Protein AF-A0A966KSY6-F1 (afdb_monomer_lite)

Foldseek 3Di:
DVVVVVVVVVVVVLVVQLVCLPPCVQVDDDPVSSVVSNLQVVLVVVQCCVAPVPADQVDWDKDWNDDPSHDYDPDDPVDTDIDTHHDPVDDDDDDDDPDPPPDDDDD

pLDDT: mean 94.18, std 3.29, range [80.81, 98.5]

Radius of gyration: 17.68 Å; chains: 1; bounding box: 46×36×47 Å

Structure (mmCIF, N/CA/C/O backbone):
data_AF-A0A966KSY6-F1
#
_entry.id   AF-A0A966KSY6-F1
#
loop_
_atom_site.group_PDB
_atom_site.id
_atom_site.type_symbol
_atom_site.label_atom_id
_atom_site.label_alt_id
_atom_site.label_comp_id
_atom_site.label_asym_id
_atom_site.label_entity_id
_atom_site.label_seq_id
_atom_site.pdbx_PDB_ins_code
_atom_site.Cartn_x
_atom_site.Cartn_y
_atom_site.Cartn_z
_atom_site.occupancy
_atom_site.B_iso_or_equiv
_atom_site.auth_seq_id
_atom_site.auth_comp_id
_atom_site.auth_asym_id
_atom_site.auth_atom_id
_atom_site.pdbx_PDB_model_num
ATOM 1 N N . MET A 1 1 ? -26.088 -2.435 5.122 1.00 80.81 1 MET A N 1
ATOM 2 C CA . MET A 1 1 ? -25.633 -2.746 6.493 1.00 80.81 1 MET A CA 1
ATOM 3 C C . MET A 1 1 ? -24.149 -3.070 6.504 1.00 80.81 1 MET A C 1
ATOM 5 O O . MET A 1 1 ? -23.426 -2.306 7.113 1.00 80.81 1 MET A O 1
ATOM 9 N N . GLU A 1 2 ? -23.683 -4.074 5.755 1.00 94.31 2 GLU A N 1
ATOM 10 C CA . GLU A 1 2 ? -22.263 -4.483 5.722 1.00 94.31 2 GLU A CA 1
ATOM 11 C C . GLU A 1 2 ? -21.274 -3.353 5.384 1.00 94.31 2 GLU A C 1
ATOM 13 O O . GLU A 1 2 ? -20.351 -3.107 6.148 1.00 94.31 2 GLU A O 1
ATOM 18 N N . SER A 1 3 ? -21.506 -2.585 4.312 1.00 95.75 3 SER A N 1
ATOM 19 C CA . SER A 1 3 ? -20.625 -1.455 3.957 1.00 95.75 3 SER A CA 1
ATOM 20 C C . SER A 1 3 ? -20.540 -0.378 5.052 1.00 95.75 3 SER A C 1
ATOM 22 O O . SER A 1 3 ? -19.472 0.189 5.268 1.00 95.75 3 SER A O 1
ATOM 24 N N . ALA A 1 4 ? -21.638 -0.115 5.767 1.00 97.12 4 ALA A N 1
ATOM 25 C CA . ALA A 1 4 ? -21.636 0.840 6.875 1.00 97.12 4 ALA A CA 1
ATOM 26 C C . ALA A 1 4 ? -20.873 0.285 8.087 1.00 97.12 4 ALA A C 1
ATOM 28 O O . ALA A 1 4 ? -20.118 1.016 8.719 1.00 97.12 4 ALA A O 1
ATOM 29 N N . THR A 1 5 ? -21.023 -1.011 8.377 1.00 98.19 5 THR A N 1
ATOM 30 C CA . THR A 1 5 ? -20.235 -1.702 9.405 1.00 98.19 5 THR A CA 1
ATOM 31 C C . THR A 1 5 ? -18.740 -1.630 9.093 1.00 98.19 5 THR A C 1
ATOM 33 O O . THR A 1 5 ? -17.984 -1.162 9.935 1.00 98.19 5 THR A O 1
ATOM 36 N N . ALA A 1 6 ? -18.327 -1.968 7.869 1.00 96.38 6 ALA A N 1
ATOM 37 C CA . ALA A 1 6 ? -16.925 -1.907 7.452 1.00 96.38 6 ALA A CA 1
ATOM 38 C C . ALA A 1 6 ? -16.338 -0.486 7.549 1.00 96.38 6 ALA A C 1
ATOM 40 O O . ALA A 1 6 ? -15.187 -0.303 7.938 1.00 96.38 6 ALA A O 1
ATOM 41 N N . MET A 1 7 ? -17.132 0.545 7.237 1.00 97.19 7 MET A N 1
ATOM 42 C CA . MET A 1 7 ? -16.701 1.939 7.396 1.00 97.19 7 MET A CA 1
ATOM 43 C C . MET A 1 7 ? -16.494 2.321 8.869 1.00 97.19 7 MET A C 1
ATOM 45 O O . MET A 1 7 ? -15.545 3.034 9.202 1.00 97.19 7 MET A O 1
ATOM 49 N N . ASN A 1 8 ? -17.358 1.832 9.761 1.00 98.31 8 ASN A N 1
ATOM 50 C CA . ASN A 1 8 ? -17.204 2.045 11.199 1.00 98.31 8 ASN A CA 1
ATOM 51 C C . ASN A 1 8 ? -15.972 1.309 11.743 1.00 98.31 8 ASN A C 1
ATOM 53 O O . ASN A 1 8 ? -15.235 1.880 12.540 1.00 98.31 8 ASN A O 1
ATOM 57 N N . GLU A 1 9 ? -15.717 0.083 11.285 1.00 97.81 9 GLU A N 1
ATOM 58 C CA . GLU A 1 9 ? -14.525 -0.695 11.646 1.00 97.81 9 GLU A CA 1
ATOM 59 C C . GLU A 1 9 ? -13.235 -0.010 11.181 1.00 97.81 9 GLU A C 1
ATOM 61 O O . GLU A 1 9 ? -12.300 0.127 11.966 1.00 97.81 9 GLU A O 1
ATOM 66 N N . LEU A 1 10 ? -13.195 0.503 9.945 1.00 97.06 10 LEU A N 1
ATOM 67 C CA . LEU A 1 10 ? -12.056 1.287 9.459 1.00 97.06 10 LEU A CA 1
ATOM 68 C C . LEU A 1 10 ? -11.834 2.542 10.316 1.00 97.06 10 LEU A C 1
ATOM 70 O O . LEU A 1 10 ? -10.700 2.871 10.655 1.00 97.06 10 LEU A O 1
ATOM 74 N N . SER A 1 11 ? -12.914 3.234 10.683 1.00 98.00 11 SER A N 1
ATOM 75 C CA . SER A 1 11 ? -12.836 4.425 11.536 1.00 98.00 11 SER A CA 1
ATOM 76 C C . SER A 1 11 ? -12.309 4.091 12.937 1.00 98.00 11 SER A C 1
ATOM 78 O O . SER A 1 11 ? -11.490 4.835 13.473 1.00 98.00 11 SER A O 1
ATOM 80 N N . ALA A 1 12 ? -12.735 2.960 13.511 1.00 98.50 12 ALA A N 1
ATOM 81 C CA . ALA A 1 12 ? -12.233 2.463 14.791 1.00 98.50 12 ALA A CA 1
ATOM 82 C C . ALA A 1 12 ? -10.740 2.111 14.715 1.00 98.50 12 ALA A C 1
ATOM 84 O O . ALA A 1 12 ? -9.974 2.553 15.565 1.00 98.50 12 ALA A O 1
ATOM 85 N N . LEU A 1 13 ? -10.306 1.421 13.655 1.00 97.69 13 LEU A N 1
ATOM 86 C CA . LEU A 1 13 ? -8.896 1.092 13.431 1.00 97.69 13 LEU A CA 1
ATOM 87 C C . LEU A 1 13 ? -8.011 2.346 13.349 1.00 97.69 13 LEU A C 1
ATOM 89 O O . LEU A 1 13 ? -6.922 2.377 13.913 1.00 97.69 13 LEU A O 1
ATOM 93 N N . LEU A 1 14 ? -8.467 3.399 12.666 1.00 97.19 14 LEU A N 1
ATOM 94 C CA . LEU A 1 14 ? -7.721 4.659 12.597 1.00 97.19 14 LEU A CA 1
ATOM 95 C C . LEU A 1 14 ? -7.585 5.330 13.972 1.00 97.19 14 LEU A C 1
ATOM 97 O O . LEU A 1 14 ? -6.535 5.897 14.271 1.00 97.19 14 LEU A O 1
ATOM 101 N N . ALA A 1 15 ? -8.614 5.238 14.817 1.00 97.56 15 ALA A N 1
ATOM 102 C CA . ALA A 1 15 ? -8.543 5.718 16.194 1.00 97.56 15 ALA A CA 1
ATOM 103 C C . ALA A 1 15 ? -7.592 4.865 17.054 1.00 97.56 15 ALA A C 1
ATOM 105 O O . ALA A 1 15 ? -6.848 5.412 17.863 1.00 97.56 15 ALA A O 1
ATOM 106 N N . GLU A 1 16 ? -7.575 3.543 16.861 1.00 97.69 16 GLU A N 1
ATOM 107 C CA . GLU A 1 16 ? -6.632 2.641 17.534 1.00 97.69 16 GLU A CA 1
ATOM 108 C C . GLU A 1 16 ? -5.179 2.957 17.166 1.00 97.69 16 GLU A C 1
ATOM 110 O O . GLU A 1 16 ? -4.338 3.024 18.056 1.00 97.69 16 GLU A O 1
ATOM 115 N N . ILE A 1 17 ? -4.890 3.226 15.888 1.00 96.56 17 ILE A N 1
ATOM 116 C CA . ILE A 1 17 ? -3.555 3.642 15.425 1.00 96.56 17 ILE A CA 1
ATOM 117 C C . ILE A 1 17 ? -3.110 4.938 16.120 1.00 96.56 17 ILE A C 1
ATOM 119 O O . ILE A 1 17 ? -1.966 5.046 16.554 1.00 96.56 17 ILE A O 1
ATOM 123 N N . GLU A 1 18 ? -4.002 5.919 16.273 1.00 95.62 18 GLU A N 1
ATOM 124 C CA . GLU A 1 18 ? -3.680 7.167 16.979 1.00 95.62 18 GLU A CA 1
ATOM 125 C C . GLU A 1 18 ? -3.357 6.935 18.465 1.00 95.62 18 GLU A C 1
ATOM 127 O O . GLU A 1 18 ? -2.430 7.539 19.012 1.00 95.62 18 GLU A O 1
ATOM 132 N N . LEU A 1 19 ? -4.091 6.039 19.128 1.00 96.44 19 LEU A N 1
ATOM 133 C CA . LEU A 1 19 ? -3.793 5.655 20.509 1.00 96.44 19 LEU A CA 1
ATOM 134 C C . LEU A 1 19 ? -2.455 4.907 20.601 1.00 96.44 19 LEU A C 1
ATOM 136 O O . LEU A 1 19 ? -1.650 5.196 21.486 1.00 96.44 19 LEU A O 1
ATOM 140 N N . ASP A 1 20 ? -2.200 3.995 19.663 1.00 95.12 20 ASP A N 1
ATOM 141 C CA . ASP A 1 20 ? -0.983 3.185 19.588 1.00 95.12 20 ASP A CA 1
ATOM 142 C C . ASP A 1 20 ? 0.284 4.023 19.394 1.00 95.12 20 ASP A C 1
ATOM 144 O O . ASP A 1 20 ? 1.340 3.657 19.906 1.00 95.12 20 ASP A O 1
ATOM 148 N N . ALA A 1 21 ? 0.183 5.178 18.727 1.00 95.06 21 ALA A N 1
ATOM 149 C CA . ALA A 1 21 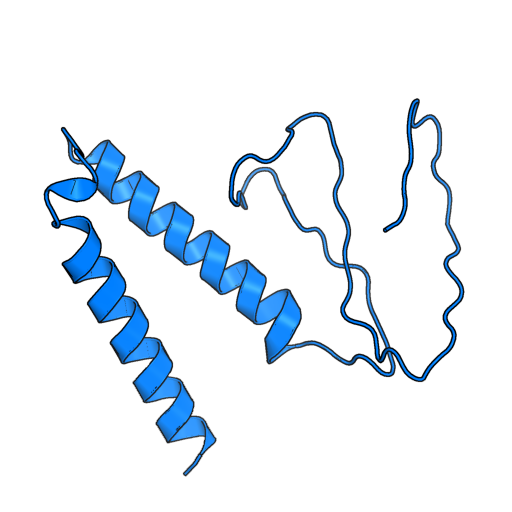? 1.294 6.114 18.540 1.00 95.06 21 ALA A CA 1
ATOM 150 C C . ALA A 1 21 ? 1.920 6.593 19.865 1.00 95.06 21 ALA A C 1
ATOM 152 O O . ALA A 1 21 ? 3.054 7.060 19.876 1.00 95.06 21 ALA A O 1
ATOM 153 N N . HIS A 1 22 ? 1.197 6.473 20.982 1.00 94.56 22 HIS A N 1
ATOM 154 C CA . HIS A 1 22 ? 1.656 6.876 22.311 1.00 94.56 22 HIS A CA 1
ATOM 155 C C . HIS A 1 22 ? 2.195 5.703 23.149 1.00 94.56 22 HIS A C 1
ATOM 157 O O . HIS A 1 22 ? 2.576 5.901 24.305 1.00 94.56 22 HIS A O 1
ATOM 163 N N . ASP A 1 23 ? 2.233 4.484 22.599 1.00 96.56 23 ASP A N 1
ATOM 164 C CA . ASP A 1 23 ? 2.817 3.332 23.282 1.00 96.56 23 ASP A CA 1
ATOM 165 C C . ASP A 1 23 ? 4.348 3.509 23.417 1.00 96.56 23 ASP A C 1
ATOM 167 O O . ASP A 1 23 ? 5.038 3.723 22.411 1.00 96.56 23 ASP A O 1
ATOM 171 N N . PRO A 1 24 ? 4.918 3.377 24.634 1.00 95.94 24 PRO A N 1
ATOM 172 C CA . PRO A 1 24 ? 6.355 3.522 24.870 1.00 95.94 24 PRO A CA 1
ATOM 173 C C . PRO A 1 24 ? 7.249 2.621 24.007 1.00 95.94 24 PRO A C 1
ATOM 175 O O . PRO A 1 24 ? 8.424 2.936 23.819 1.00 95.94 24 PRO A O 1
ATOM 178 N N . ARG A 1 25 ? 6.725 1.510 23.469 1.00 96.50 25 ARG A N 1
ATOM 179 C CA . ARG A 1 25 ? 7.469 0.584 22.599 1.00 96.50 25 ARG A CA 1
ATOM 180 C C . ARG A 1 25 ? 8.037 1.247 21.346 1.00 96.50 25 ARG A C 1
ATOM 182 O O . ARG A 1 25 ? 9.033 0.764 20.812 1.00 96.50 25 ARG A O 1
ATOM 189 N N . TRP A 1 26 ? 7.396 2.311 20.864 1.00 95.00 26 TRP A N 1
ATOM 190 C CA . TRP A 1 26 ? 7.809 3.004 19.648 1.00 95.00 26 TRP A CA 1
ATOM 191 C C . TRP A 1 26 ? 8.988 3.944 19.870 1.00 95.00 26 TRP A C 1
ATOM 193 O O . TRP A 1 26 ? 9.682 4.271 18.911 1.00 95.00 26 TRP A O 1
ATOM 203 N N . ASN A 1 27 ? 9.247 4.332 21.124 1.00 96.06 27 ASN A N 1
ATOM 204 C CA . ASN A 1 27 ? 10.350 5.214 21.496 1.00 96.06 27 ASN A CA 1
ATOM 205 C C . ASN A 1 27 ? 10.386 6.513 20.661 1.00 96.06 27 ASN A C 1
ATOM 207 O O . ASN A 1 27 ? 11.454 6.959 20.247 1.00 96.06 27 ASN A O 1
ATOM 211 N N . PHE A 1 28 ? 9.216 7.100 20.396 1.00 97.19 28 PHE A N 1
ATOM 212 C CA . PHE A 1 28 ? 9.108 8.427 19.792 1.00 97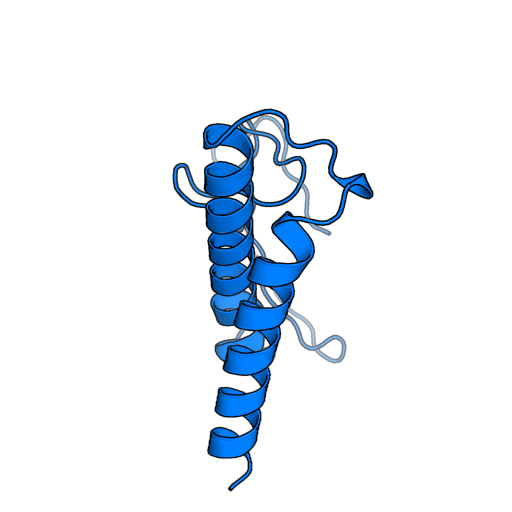.19 28 PHE A CA 1
ATOM 213 C C . PHE A 1 28 ? 9.553 9.493 20.792 1.00 97.19 28 PHE A C 1
ATOM 215 O O . PHE A 1 28 ? 9.182 9.450 21.968 1.00 97.19 28 PHE A O 1
ATOM 222 N N . ILE A 1 29 ? 10.384 10.422 20.332 1.00 95.75 29 ILE A N 1
ATOM 223 C CA . ILE A 1 29 ? 11.085 11.395 21.176 1.00 95.75 29 ILE A CA 1
ATOM 224 C C . ILE A 1 29 ? 10.475 12.790 21.014 1.00 95.75 29 ILE A C 1
ATOM 226 O O . ILE A 1 29 ? 10.504 13.579 21.961 1.00 95.75 29 ILE A O 1
ATOM 230 N N . ASP A 1 30 ? 9.907 13.097 19.847 1.00 96.25 30 ASP A N 1
ATOM 231 C CA . ASP A 1 30 ? 9.359 14.415 19.543 1.00 96.25 30 ASP A CA 1
ATOM 232 C C . ASP A 1 30 ? 8.040 14.376 18.742 1.00 96.25 30 ASP A C 1
ATOM 234 O O . ASP A 1 30 ? 7.486 13.327 18.407 1.00 96.25 30 ASP A O 1
ATOM 238 N N . GLU A 1 31 ? 7.493 15.562 18.462 1.00 96.44 31 GLU A N 1
ATOM 239 C CA . GLU A 1 31 ? 6.270 15.709 17.665 1.00 96.44 31 GLU A CA 1
ATOM 240 C C . GLU A 1 31 ? 6.463 15.295 16.198 1.00 96.44 31 GLU A C 1
ATOM 242 O O . GLU A 1 31 ? 5.495 14.909 15.535 1.00 96.44 31 GLU A O 1
ATOM 247 N N . GLN A 1 32 ? 7.695 15.359 15.685 1.00 97.50 32 GLN A N 1
ATOM 248 C CA . GLN A 1 32 ? 8.012 14.989 14.311 1.00 97.50 32 GLN A CA 1
ATOM 249 C C . GLN A 1 32 ? 7.910 13.472 14.120 1.00 97.50 32 GLN A C 1
ATOM 251 O O . GLN A 1 32 ? 7.408 13.026 13.083 1.00 97.50 32 GLN A O 1
ATOM 256 N N . ASP A 1 33 ? 8.301 12.679 15.115 1.00 96.81 33 ASP A N 1
ATOM 257 C CA . ASP A 1 33 ? 8.107 11.227 15.115 1.00 96.81 33 ASP A CA 1
ATOM 258 C C . ASP A 1 33 ? 6.617 10.863 15.028 1.00 96.81 33 ASP A C 1
ATOM 260 O O . ASP A 1 33 ? 6.204 10.088 14.160 1.00 96.81 33 ASP A O 1
ATOM 264 N N . LEU A 1 34 ? 5.781 11.494 15.861 1.00 96.25 34 LEU A N 1
ATOM 265 C CA . LEU A 1 34 ? 4.330 11.278 15.854 1.00 96.25 34 LEU A CA 1
ATOM 266 C C . LEU A 1 34 ? 3.693 11.696 14.521 1.00 96.25 34 LEU A C 1
ATOM 268 O O . LEU A 1 34 ? 2.810 11.010 14.003 1.00 96.25 34 LEU A O 1
ATOM 272 N N . ALA A 1 35 ? 4.125 12.821 13.945 1.00 95.44 35 ALA A N 1
ATOM 273 C CA . ALA A 1 35 ? 3.667 13.253 12.626 1.00 95.44 35 ALA A CA 1
ATOM 274 C C . ALA A 1 35 ? 4.047 12.237 11.536 1.00 95.44 35 ALA A C 1
ATOM 276 O O . ALA A 1 35 ? 3.199 11.854 10.727 1.00 95.44 35 ALA A O 1
ATOM 277 N N . SER A 1 36 ? 5.287 11.744 11.564 1.00 93.94 36 SER A N 1
ATOM 278 C CA . SER A 1 36 ? 5.801 10.761 10.602 1.00 93.94 36 SER A CA 1
ATOM 279 C C . SER A 1 36 ? 5.071 9.417 10.715 1.00 93.94 36 SER A C 1
ATOM 281 O O . SER A 1 36 ? 4.759 8.794 9.700 1.00 93.94 36 SER A O 1
ATOM 283 N N . TYR A 1 37 ? 4.722 8.990 11.932 1.00 94.81 37 TYR A N 1
ATOM 284 C CA . TYR A 1 37 ? 3.909 7.795 12.165 1.00 94.81 37 TYR A CA 1
ATOM 285 C C . TYR A 1 37 ? 2.503 7.922 11.556 1.00 94.81 37 TYR A C 1
ATOM 287 O O . TYR A 1 37 ? 2.040 7.016 10.856 1.00 94.81 37 TYR A O 1
ATOM 295 N N . ARG A 1 38 ? 1.835 9.068 11.746 1.00 93.94 38 ARG A N 1
ATOM 296 C CA . ARG A 1 38 ? 0.511 9.332 11.151 1.00 93.94 38 ARG A CA 1
ATOM 297 C C . ARG A 1 38 ? 0.571 9.376 9.626 1.00 93.94 38 ARG A C 1
ATOM 299 O O . ARG A 1 38 ? -0.282 8.791 8.960 1.00 93.94 38 ARG A O 1
ATOM 306 N N . GLU A 1 39 ? 1.589 10.023 9.064 1.00 93.88 39 GLU A N 1
ATOM 307 C CA . GLU A 1 39 ? 1.819 10.042 7.616 1.00 93.88 39 GLU A CA 1
ATOM 308 C C . GLU A 1 39 ? 2.011 8.619 7.070 1.00 93.88 39 GLU A C 1
ATOM 310 O O . GLU A 1 39 ? 1.368 8.222 6.093 1.00 93.88 39 GLU A O 1
ATOM 315 N N . PHE A 1 40 ? 2.824 7.808 7.748 1.00 94.00 40 PHE A N 1
ATOM 316 C CA . PHE A 1 40 ? 3.034 6.408 7.396 1.00 94.00 40 PHE A CA 1
ATOM 317 C C . PHE A 1 40 ? 1.738 5.580 7.438 1.00 94.00 40 PHE A C 1
ATOM 319 O O . PHE A 1 40 ? 1.477 4.777 6.532 1.00 94.00 40 PHE A O 1
ATOM 326 N N . ALA A 1 41 ? 0.886 5.800 8.444 1.00 95.00 41 ALA A N 1
ATOM 327 C CA . ALA A 1 41 ? -0.425 5.162 8.525 1.00 95.00 41 ALA A CA 1
ATOM 328 C C . ALA A 1 41 ? -1.314 5.536 7.325 1.00 95.00 41 ALA A C 1
ATOM 330 O O . ALA A 1 41 ? -1.949 4.664 6.726 1.00 95.00 41 ALA A O 1
ATOM 331 N N . MET A 1 42 ? -1.309 6.805 6.901 1.00 95.12 42 MET A N 1
ATOM 332 C CA . MET A 1 42 ? -2.063 7.250 5.721 1.00 95.12 42 MET A CA 1
ATOM 333 C C . MET A 1 42 ? -1.517 6.664 4.418 1.00 95.12 42 MET A C 1
ATOM 335 O O . MET A 1 42 ? -2.296 6.275 3.544 1.00 95.12 42 MET A O 1
ATOM 339 N N . HIS A 1 43 ? -0.197 6.526 4.280 1.00 95.56 43 HIS A N 1
ATOM 340 C CA . HIS A 1 43 ? 0.391 5.822 3.138 1.00 95.56 43 HIS A CA 1
ATOM 341 C C . HIS A 1 43 ? -0.028 4.349 3.094 1.00 95.56 43 HIS A C 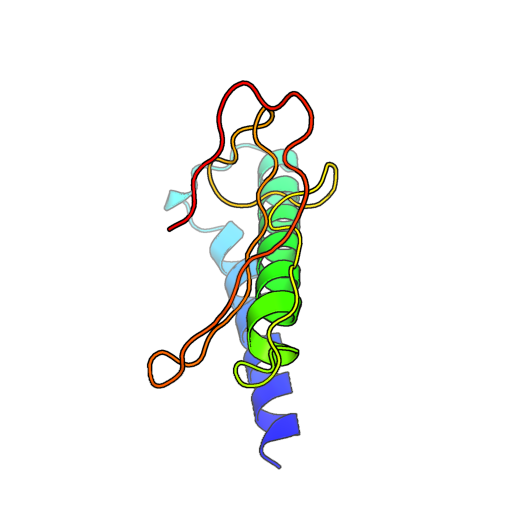1
ATOM 343 O O . HIS A 1 43 ? -0.350 3.837 2.016 1.00 95.56 43 HIS A O 1
ATOM 349 N N . SER A 1 44 ? -0.078 3.690 4.254 1.00 94.75 44 SER A N 1
ATOM 350 C CA . SER A 1 44 ? -0.537 2.303 4.396 1.00 94.75 44 SER A CA 1
ATOM 351 C C . SER A 1 44 ? -2.007 2.151 4.013 1.00 94.75 44 SER A C 1
ATOM 353 O O . SER A 1 44 ? -2.345 1.269 3.220 1.00 94.75 44 SER A O 1
ATOM 355 N N . LEU A 1 45 ? -2.870 3.061 4.474 1.00 95.31 45 LEU A N 1
ATOM 356 C CA . LEU A 1 45 ? -4.276 3.097 4.074 1.00 95.31 45 LEU A CA 1
ATOM 357 C C . LEU A 1 45 ? -4.426 3.313 2.563 1.00 95.31 45 LEU A C 1
ATOM 359 O O . LEU A 1 45 ? -5.149 2.569 1.905 1.00 95.31 45 LEU A O 1
ATOM 363 N N . HIS A 1 46 ? -3.707 4.279 1.987 1.00 95.06 46 HIS A N 1
ATOM 364 C CA . HIS A 1 46 ? -3.721 4.519 0.543 1.00 95.06 46 HIS A CA 1
ATOM 365 C C . HIS A 1 46 ? -3.313 3.255 -0.234 1.00 95.06 46 HIS A C 1
ATOM 367 O O . HIS A 1 46 ? -3.966 2.888 -1.212 1.00 95.06 46 HIS A O 1
ATOM 373 N N . HIS A 1 47 ? -2.280 2.537 0.215 1.00 94.88 47 HIS A N 1
ATOM 374 C CA . HIS A 1 47 ? -1.909 1.260 -0.390 1.00 94.88 47 HIS A CA 1
ATOM 375 C C . HIS A 1 47 ? -3.036 0.220 -0.296 1.00 94.88 47 HIS A C 1
ATOM 377 O O . HIS A 1 47 ? -3.364 -0.400 -1.306 1.00 94.88 47 HIS A O 1
ATOM 383 N N . ALA A 1 48 ? -3.663 0.060 0.872 1.00 94.88 48 ALA A N 1
ATOM 384 C CA . ALA A 1 48 ? -4.753 -0.894 1.072 1.00 94.88 48 ALA A CA 1
ATOM 385 C C . ALA A 1 48 ? -5.982 -0.586 0.201 1.00 94.88 48 ALA A C 1
ATOM 387 O O . ALA A 1 48 ? -6.569 -1.498 -0.377 1.00 94.88 48 ALA A O 1
ATOM 388 N N . LEU A 1 49 ? -6.349 0.688 0.042 1.00 94.88 49 LEU A N 1
ATOM 389 C CA . LEU A 1 49 ? -7.443 1.083 -0.851 1.00 94.88 49 LEU A CA 1
ATOM 390 C C . LEU A 1 49 ? -7.122 0.705 -2.304 1.00 94.88 49 LEU A C 1
ATOM 392 O O . LEU A 1 49 ? -7.930 0.074 -2.983 1.00 94.88 49 LEU A O 1
ATOM 396 N N . GLN A 1 50 ? -5.904 1.005 -2.754 1.00 93.31 50 GLN A N 1
ATOM 397 C CA . GLN A 1 50 ? -5.469 0.734 -4.122 1.00 93.31 50 GLN A CA 1
ATOM 398 C C . GLN A 1 50 ? -5.357 -0.767 -4.437 1.00 93.31 50 GLN A C 1
ATOM 400 O O . GLN A 1 50 ? -5.658 -1.186 -5.558 1.00 93.31 50 GLN A O 1
ATOM 405 N N . PHE A 1 51 ? -4.884 -1.569 -3.479 1.00 94.25 51 PHE A N 1
ATOM 406 C CA . PHE A 1 51 ? -4.622 -2.989 -3.693 1.00 94.25 51 PHE A CA 1
ATOM 407 C C . PHE A 1 51 ? -5.768 -3.897 -3.266 1.00 94.25 51 PHE A C 1
ATOM 409 O O . PHE A 1 51 ? -5.944 -4.907 -3.920 1.00 94.25 51 PHE A O 1
ATOM 416 N N . TRP A 1 52 ? -6.587 -3.563 -2.269 1.00 94.12 52 TRP A N 1
ATOM 417 C CA . TRP A 1 52 ? -7.673 -4.443 -1.814 1.00 94.12 52 TRP A CA 1
ATOM 418 C C . TRP A 1 52 ? -9.057 -3.923 -2.169 1.00 94.12 52 TRP A C 1
ATOM 420 O O . TRP A 1 52 ? -9.836 -4.672 -2.753 1.00 94.12 52 TRP A O 1
ATOM 430 N N . LEU A 1 53 ? -9.365 -2.657 -1.869 1.00 95.25 53 LEU A N 1
ATOM 431 C CA . LEU A 1 53 ? -10.713 -2.132 -2.115 1.00 95.25 53 LEU A CA 1
ATOM 432 C C . LEU A 1 53 ? -11.023 -2.064 -3.612 1.00 95.25 53 LEU A C 1
ATOM 434 O O . LEU A 1 53 ? -12.105 -2.448 -4.048 1.00 95.25 53 LEU A O 1
ATOM 438 N N . GLU A 1 54 ? -10.077 -1.567 -4.404 1.00 94.88 54 GLU A N 1
ATOM 439 C CA . GLU A 1 54 ? -10.309 -1.342 -5.826 1.00 94.88 54 GLU A CA 1
ATOM 440 C C . GLU A 1 54 ? -9.822 -2.489 -6.733 1.00 94.88 54 GLU A C 1
ATOM 442 O O . GLU A 1 54 ? -9.859 -2.353 -7.964 1.00 94.88 54 GLU A O 1
ATOM 447 N N . ALA A 1 55 ? -9.288 -3.580 -6.182 1.00 95.75 55 ALA A N 1
ATOM 448 C CA . ALA A 1 55 ? -8.735 -4.656 -6.997 1.00 95.75 55 ALA A CA 1
ATOM 449 C C . ALA A 1 55 ? -9.808 -5.409 -7.794 1.00 95.75 55 ALA A C 1
ATOM 451 O O . ALA A 1 55 ? -10.878 -5.736 -7.296 1.00 95.75 55 ALA A O 1
ATOM 452 N N . ASP A 1 56 ? -9.459 -5.759 -9.033 1.00 95.81 56 ASP A N 1
ATOM 453 C CA . ASP A 1 56 ? -10.161 -6.766 -9.831 1.00 95.81 56 ASP A CA 1
ATOM 454 C C . ASP A 1 56 ? -9.124 -7.823 -10.245 1.00 95.81 56 ASP A C 1
ATOM 456 O O . ASP A 1 56 ? -8.428 -7.636 -11.246 1.00 95.81 56 ASP A O 1
ATOM 460 N N . PRO A 1 57 ? -8.977 -8.929 -9.491 1.00 94.81 57 PRO A N 1
ATOM 461 C CA . PRO A 1 57 ? -8.016 -9.981 -9.821 1.00 94.81 57 PRO A CA 1
ATOM 462 C C . PRO A 1 57 ? -8.279 -10.645 -11.181 1.00 94.81 57 PRO A C 1
ATOM 464 O O . PRO A 1 57 ? -7.359 -11.183 -11.799 1.00 94.81 57 PRO A O 1
ATOM 467 N N . ALA A 1 58 ? -9.512 -10.591 -11.699 1.00 94.38 58 ALA A N 1
ATOM 468 C CA . ALA A 1 58 ? -9.828 -11.084 -13.037 1.00 94.38 58 ALA A CA 1
ATOM 469 C C . ALA A 1 58 ? -9.383 -10.108 -14.142 1.00 94.38 58 ALA A C 1
ATOM 471 O O . ALA A 1 58 ? -9.189 -10.536 -15.285 1.00 94.38 58 ALA A O 1
ATOM 472 N N . ARG A 1 59 ? -9.198 -8.821 -13.813 1.00 95.25 59 ARG A N 1
ATOM 473 C CA . ARG A 1 59 ? -8.696 -7.757 -14.701 1.00 95.25 59 ARG A CA 1
ATOM 474 C C . ARG A 1 59 ? -7.613 -6.920 -14.000 1.00 95.25 59 ARG A C 1
ATOM 476 O O . ARG A 1 59 ? -7.832 -5.739 -13.714 1.00 95.25 59 ARG A O 1
ATOM 483 N N . PRO A 1 60 ? -6.436 -7.510 -13.733 1.00 96.19 60 PRO A N 1
ATOM 484 C CA . PRO A 1 60 ? -5.387 -6.841 -12.981 1.00 96.19 60 PRO A CA 1
ATOM 485 C C . PRO A 1 60 ? -4.892 -5.588 -13.704 1.00 96.19 60 PRO A C 1
ATOM 487 O O . PRO A 1 60 ? -4.693 -5.580 -14.922 1.00 96.19 60 PRO A O 1
ATOM 490 N N . ARG A 1 61 ? -4.637 -4.538 -12.923 1.00 94.56 61 ARG A N 1
ATOM 491 C CA . ARG A 1 61 ? -3.994 -3.300 -13.374 1.00 94.56 61 ARG A CA 1
ATOM 492 C C . ARG A 1 61 ? -2.749 -3.018 -12.551 1.00 94.56 61 ARG A C 1
ATOM 494 O O . ARG A 1 61 ? -2.757 -3.198 -11.333 1.00 94.56 61 ARG A O 1
ATOM 501 N N . TRP A 1 62 ? -1.686 -2.579 -13.215 1.00 94.38 62 TRP A N 1
ATOM 502 C CA . TRP A 1 62 ? -0.462 -2.187 -12.530 1.00 94.38 62 TRP A CA 1
ATOM 503 C C . TRP A 1 62 ? -0.691 -0.925 -11.713 1.00 94.38 62 TRP A C 1
ATOM 505 O O . TRP A 1 62 ? -1.170 0.088 -12.216 1.00 94.38 62 TRP A O 1
ATOM 515 N N .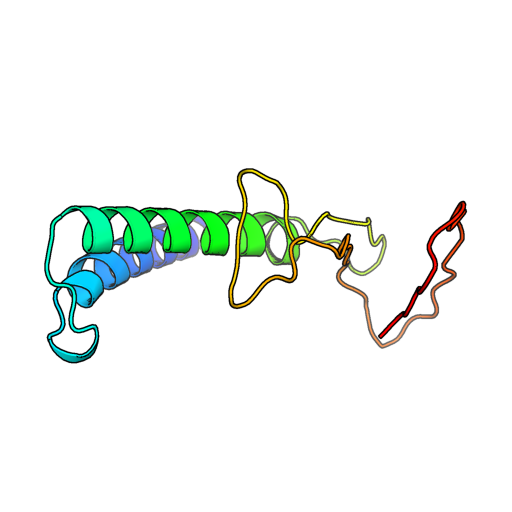 ASN A 1 63 ? -0.286 -1.000 -10.458 1.00 93.75 63 ASN A N 1
ATOM 516 C CA . ASN A 1 63 ? -0.361 0.065 -9.487 1.00 93.75 63 ASN A CA 1
ATOM 517 C C . ASN A 1 63 ? 1.043 0.329 -8.957 1.00 93.75 63 ASN A C 1
ATOM 519 O O . ASN A 1 63 ? 1.799 -0.601 -8.666 1.00 93.75 63 ASN A O 1
ATOM 523 N N . ARG A 1 64 ? 1.403 1.604 -8.832 1.00 91.25 64 ARG A N 1
ATOM 524 C CA . ARG A 1 64 ? 2.707 1.981 -8.302 1.00 91.25 64 ARG A CA 1
ATOM 525 C C . ARG A 1 64 ? 2.720 1.798 -6.782 1.00 91.25 64 ARG A C 1
ATOM 527 O O . ARG A 1 64 ? 1.912 2.396 -6.066 1.00 91.25 64 ARG A O 1
ATOM 534 N N . TRP A 1 65 ? 3.633 0.959 -6.297 1.00 89.38 65 TRP A N 1
ATOM 535 C CA . TRP A 1 65 ? 3.768 0.666 -4.867 1.00 89.38 65 TRP A CA 1
ATOM 536 C C . TRP A 1 65 ? 4.282 1.873 -4.098 1.00 89.38 65 TRP A C 1
ATOM 538 O O . TRP A 1 65 ? 3.686 2.226 -3.087 1.00 89.38 65 TRP A O 1
ATOM 548 N N . PHE A 1 66 ? 5.306 2.547 -4.629 1.00 89.19 66 PHE A N 1
ATOM 549 C CA . PHE A 1 66 ? 5.912 3.724 -4.009 1.00 89.19 66 PHE A CA 1
ATOM 550 C C . PHE A 1 66 ? 5.985 4.898 -4.971 1.00 89.19 66 PHE A C 1
ATOM 552 O O . PHE A 1 66 ? 6.339 4.762 -6.147 1.00 89.19 66 PHE A O 1
ATOM 559 N N . SER A 1 67 ? 5.702 6.078 -4.447 1.00 87.81 67 SER A N 1
ATOM 560 C CA . SER A 1 67 ? 5.880 7.343 -5.151 1.00 87.81 67 SER A CA 1
ATOM 561 C C . SER A 1 67 ? 6.670 8.301 -4.260 1.00 87.81 67 SER A C 1
ATOM 563 O O . SER A 1 67 ? 6.812 8.023 -3.068 1.00 87.81 67 SER A O 1
ATOM 565 N N . PRO A 1 68 ? 7.166 9.434 -4.784 1.00 86.62 68 PRO A N 1
ATOM 566 C CA . PRO A 1 68 ? 7.785 10.450 -3.936 1.00 86.62 68 PRO A CA 1
ATOM 567 C C . PRO A 1 68 ? 6.915 10.865 -2.737 1.00 86.62 68 PRO A C 1
ATOM 569 O O . PRO A 1 68 ? 7.465 11.136 -1.682 1.00 86.62 68 PRO A O 1
ATOM 572 N N . GLY A 1 69 ? 5.582 10.837 -2.877 1.00 86.75 69 GLY A N 1
ATOM 573 C CA . GLY A 1 69 ? 4.621 11.132 -1.804 1.00 86.75 69 GLY A CA 1
ATOM 574 C C . GLY A 1 69 ? 3.843 9.917 -1.285 1.00 86.75 69 GLY A C 1
ATOM 575 O O . GLY A 1 69 ? 2.717 10.074 -0.838 1.00 86.75 69 GLY A O 1
ATOM 576 N N . LYS A 1 70 ? 4.364 8.690 -1.443 1.00 91.12 70 LYS A N 1
ATOM 577 C CA . LYS A 1 70 ? 3.784 7.483 -0.824 1.00 91.12 70 LYS A CA 1
ATOM 578 C C . LYS A 1 70 ? 4.883 6.470 -0.545 1.00 91.12 70 LYS A C 1
ATOM 580 O O . LYS A 1 70 ? 5.405 5.868 -1.490 1.00 91.12 70 LYS A O 1
ATOM 585 N N . LYS A 1 71 ? 5.193 6.277 0.734 1.00 90.19 71 LYS A N 1
ATOM 586 C CA . LYS A 1 71 ? 6.257 5.395 1.233 1.00 90.19 71 LYS A CA 1
ATOM 587 C C . LYS A 1 71 ? 5.669 4.280 2.094 1.00 90.19 71 LYS A C 1
ATOM 589 O O . LYS A 1 71 ? 4.722 4.532 2.833 1.00 90.19 71 LYS A O 1
ATOM 594 N N . LEU A 1 72 ? 6.206 3.063 1.994 1.00 88.62 72 LEU A N 1
ATOM 595 C CA . LEU A 1 72 ? 5.865 1.956 2.899 1.00 88.62 72 LEU A CA 1
ATOM 596 C C . LEU A 1 72 ? 7.127 1.158 3.215 1.00 88.62 72 LEU A C 1
ATOM 598 O O . LEU A 1 72 ? 7.926 0.897 2.318 1.00 88.62 72 LEU A O 1
ATOM 602 N N . LEU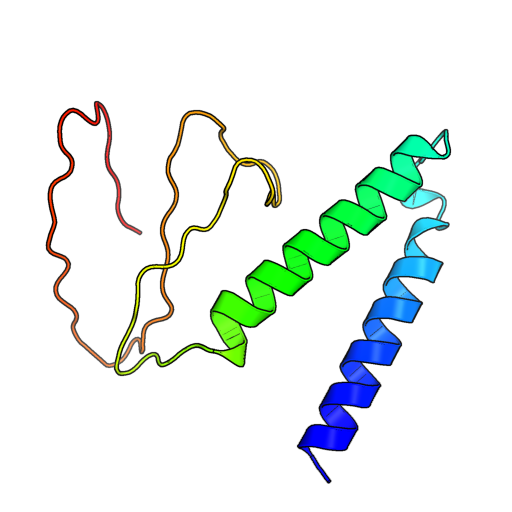 A 1 73 ? 7.232 0.684 4.456 1.00 84.12 73 LEU A N 1
ATOM 603 C CA . LEU A 1 73 ? 8.313 -0.181 4.928 1.00 84.12 73 LEU A CA 1
ATOM 604 C C . LEU A 1 73 ? 9.702 0.390 4.563 1.00 84.12 73 LEU A C 1
ATOM 606 O O . LEU A 1 73 ? 9.896 1.601 4.587 1.00 84.12 73 LEU A O 1
ATOM 610 N N . GLY A 1 74 ? 10.678 -0.469 4.268 1.00 82.88 74 GLY A N 1
ATOM 611 C CA . GLY A 1 74 ? 12.004 -0.067 3.793 1.00 82.88 74 GLY A CA 1
ATOM 612 C C . GLY A 1 74 ? 12.063 -0.012 2.270 1.00 82.88 74 GLY A C 1
ATOM 613 O O . GLY A 1 74 ? 12.698 -0.871 1.658 1.00 82.88 74 GLY A O 1
ATOM 614 N N . ASP A 1 75 ? 11.361 0.937 1.649 1.00 86.00 75 ASP A N 1
ATOM 615 C CA . ASP A 1 75 ? 11.397 1.096 0.196 1.00 86.00 75 ASP A CA 1
ATOM 616 C C . ASP A 1 75 ? 12.805 1.447 -0.306 1.00 86.00 75 ASP A C 1
ATOM 618 O O . ASP A 1 75 ? 13.531 2.228 0.306 1.00 86.00 75 ASP A O 1
ATOM 622 N N . ASN A 1 76 ? 13.195 0.877 -1.450 1.00 90.50 76 ASN A N 1
ATOM 623 C CA . ASN A 1 76 ? 14.434 1.259 -2.118 1.00 90.50 76 ASN A CA 1
ATOM 624 C C . ASN A 1 76 ? 14.165 2.458 -3.048 1.00 90.50 76 ASN A C 1
ATOM 626 O O . ASN A 1 76 ? 13.469 2.275 -4.055 1.00 90.50 76 ASN A O 1
ATOM 630 N N . PRO A 1 77 ? 14.726 3.652 -2.775 1.00 88.31 77 PRO A N 1
ATOM 631 C CA . PRO A 1 77 ? 14.490 4.844 -3.589 1.00 88.31 77 PRO A CA 1
ATOM 632 C C . PRO A 1 77 ? 14.979 4.705 -5.040 1.00 88.31 77 PRO A C 1
ATOM 634 O O . PRO A 1 77 ? 14.440 5.379 -5.917 1.00 88.31 77 PRO A O 1
ATOM 637 N N . ASP A 1 78 ? 15.929 3.805 -5.310 1.00 91.56 78 ASP A N 1
ATOM 638 C CA . ASP A 1 78 ? 16.459 3.551 -6.656 1.00 91.56 78 ASP A CA 1
ATOM 639 C C . ASP A 1 78 ? 15.608 2.561 -7.465 1.00 91.56 78 ASP A C 1
ATOM 641 O O . ASP A 1 78 ? 15.867 2.318 -8.645 1.00 91.56 78 ASP A O 1
ATOM 645 N N . THR A 1 79 ? 14.583 1.960 -6.853 1.00 90.81 79 THR A N 1
ATOM 646 C CA . THR A 1 79 ? 13.746 0.950 -7.505 1.00 90.81 79 THR A CA 1
ATOM 647 C C . THR A 1 79 ? 12.348 1.482 -7.799 1.00 90.81 79 THR A C 1
ATOM 649 O O . THR A 1 79 ? 11.675 2.095 -6.970 1.00 90.81 79 THR A O 1
ATOM 652 N N . VAL A 1 80 ? 11.860 1.193 -9.007 1.00 91.56 80 VAL A N 1
ATOM 653 C CA . VAL A 1 80 ? 10.484 1.490 -9.404 1.00 91.56 80 VAL A CA 1
ATOM 654 C C . VAL A 1 80 ? 9.625 0.244 -9.227 1.00 91.56 80 VAL A C 1
ATOM 656 O O . VAL A 1 80 ? 9.670 -0.675 -10.040 1.00 91.56 80 VAL A O 1
ATOM 659 N N . TYR A 1 81 ? 8.809 0.238 -8.175 1.00 91.94 81 TYR A N 1
ATOM 660 C CA . TYR A 1 81 ? 7.945 -0.892 -7.851 1.00 91.94 81 TYR A CA 1
ATOM 661 C C . TYR A 1 81 ? 6.540 -0.720 -8.431 1.00 91.94 81 TYR A C 1
ATOM 663 O O . TYR A 1 81 ? 5.832 0.252 -8.137 1.00 91.94 81 TYR A O 1
ATOM 671 N N . TYR A 1 82 ? 6.121 -1.718 -9.202 1.00 93.69 82 TYR A N 1
ATOM 672 C CA . TYR A 1 82 ? 4.739 -1.917 -9.615 1.00 93.69 82 TYR A CA 1
ATOM 673 C C . TYR A 1 82 ? 4.237 -3.244 -9.062 1.00 93.69 82 TYR A C 1
ATOM 675 O O . TYR A 1 82 ? 4.982 -4.216 -8.994 1.00 93.69 82 TYR A O 1
ATOM 683 N N . GLY A 1 83 ? 2.957 -3.287 -8.717 1.00 94.44 83 GLY A N 1
ATOM 684 C CA . GLY A 1 83 ? 2.284 -4.520 -8.340 1.00 94.44 83 GLY A CA 1
ATOM 685 C C . GLY A 1 83 ? 0.854 -4.535 -8.842 1.00 94.44 83 GLY A C 1
ATOM 686 O O . GLY A 1 83 ? 0.297 -3.508 -9.237 1.00 94.44 83 GLY A O 1
ATOM 687 N N . THR A 1 84 ? 0.248 -5.711 -8.804 1.00 95.88 84 THR A N 1
ATOM 688 C CA . THR A 1 84 ? -1.179 -5.895 -9.044 1.00 95.88 84 THR A CA 1
ATOM 689 C C . THR A 1 84 ? -1.653 -7.146 -8.319 1.00 95.88 84 THR A C 1
ATOM 691 O O . THR A 1 84 ? -0.852 -8.035 -8.038 1.00 95.88 84 THR A O 1
ATOM 694 N N . VAL A 1 85 ? -2.942 -7.210 -8.006 1.00 96.31 85 VAL A N 1
ATOM 695 C CA . VAL A 1 85 ? -3.551 -8.401 -7.406 1.00 96.31 85 VAL A CA 1
ATOM 696 C C . VAL A 1 85 ? -3.997 -9.331 -8.515 1.00 96.31 85 VAL A C 1
ATOM 698 O O . VAL A 1 85 ? -4.626 -8.884 -9.472 1.00 96.31 85 VAL A O 1
ATOM 701 N N . ILE A 1 86 ? -3.689 -10.616 -8.382 1.00 96.00 86 ILE A N 1
ATOM 702 C CA . ILE A 1 86 ? -4.024 -11.644 -9.367 1.00 96.00 86 ILE A CA 1
ATOM 703 C C . ILE A 1 86 ? -4.852 -12.762 -8.731 1.00 96.00 86 ILE A C 1
ATOM 705 O O . ILE A 1 86 ? -4.758 -13.017 -7.533 1.00 96.00 86 ILE A O 1
ATOM 709 N N . ASP A 1 87 ? -5.662 -13.429 -9.546 1.00 96.62 87 ASP A N 1
ATOM 710 C CA . ASP A 1 87 ? -6.341 -14.674 -9.194 1.00 96.62 87 ASP A CA 1
ATOM 711 C C . ASP A 1 87 ? -5.370 -15.835 -9.473 1.00 96.62 87 ASP A C 1
ATOM 713 O O . ASP A 1 87 ? -4.999 -16.056 -10.631 1.00 96.62 87 ASP A O 1
ATOM 717 N N . PRO A 1 88 ? -4.939 -16.589 -8.446 1.00 96.19 88 PRO A N 1
ATOM 718 C CA . PRO A 1 88 ? -3.920 -17.624 -8.600 1.00 96.19 88 PRO A CA 1
ATOM 719 C C . PRO A 1 88 ? -4.379 -18.809 -9.464 1.00 96.19 88 PRO A C 1
ATOM 721 O O . PRO A 1 88 ? -3.558 -19.636 -9.849 1.00 96.19 88 PRO A O 1
ATOM 724 N N . THR A 1 89 ? -5.674 -18.911 -9.783 1.00 97.81 89 THR A N 1
ATOM 725 C CA . THR A 1 89 ? -6.226 -19.973 -10.639 1.00 97.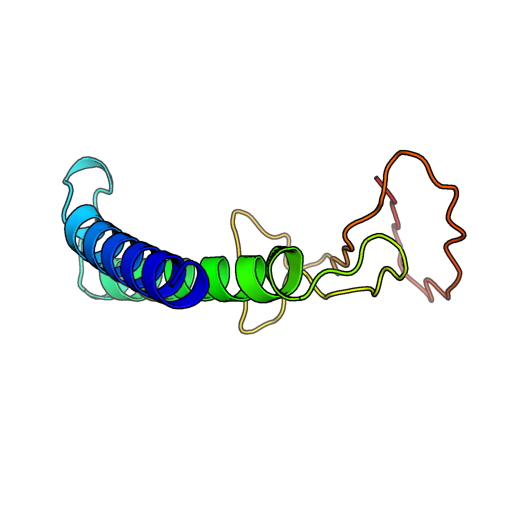81 89 THR A CA 1
ATOM 726 C C . THR A 1 89 ? -6.140 -19.653 -12.135 1.00 97.81 89 THR A C 1
ATOM 728 O O . THR A 1 89 ? -6.472 -20.493 -12.973 1.00 97.81 89 THR A O 1
ATOM 731 N N . ARG A 1 90 ? -5.692 -18.442 -12.495 1.00 96.69 90 ARG A N 1
ATOM 732 C CA . ARG A 1 90 ? -5.623 -17.955 -13.878 1.00 96.69 90 ARG A CA 1
ATOM 733 C C . ARG A 1 90 ? -4.190 -17.862 -14.387 1.00 96.69 90 ARG A C 1
ATOM 735 O O . ARG A 1 90 ? -3.218 -17.908 -13.643 1.00 96.69 90 ARG A O 1
ATOM 742 N N . THR A 1 91 ? -4.062 -17.680 -15.698 1.00 96.19 91 THR A N 1
ATOM 743 C CA . THR A 1 91 ? -2.786 -17.392 -16.360 1.00 96.19 91 THR A CA 1
ATOM 744 C C . THR A 1 91 ? -2.795 -15.973 -16.908 1.00 96.19 91 THR A C 1
ATOM 746 O O . THR A 1 91 ? -3.727 -15.573 -17.606 1.00 96.19 91 THR A O 1
ATOM 749 N N . TYR A 1 92 ? -1.725 -15.230 -16.637 1.00 95.00 92 TYR A N 1
ATOM 750 C CA . TYR A 1 92 ? -1.565 -13.844 -17.068 1.00 95.00 92 TYR A CA 1
ATOM 751 C C . TYR A 1 92 ? -0.372 -13.698 -18.003 1.00 95.00 92 TYR A C 1
ATOM 753 O O . TYR A 1 92 ? 0.573 -14.483 -17.973 1.00 95.00 92 TYR A O 1
ATOM 761 N N . ARG A 1 93 ? -0.408 -12.660 -18.840 1.00 95.12 93 ARG A N 1
ATOM 762 C CA . ARG A 1 93 ? 0.712 -12.286 -19.700 1.00 95.12 93 ARG A CA 1
ATOM 763 C C . ARG A 1 93 ? 1.157 -10.872 -19.365 1.00 95.12 93 ARG A C 1
ATOM 765 O O . ARG A 1 93 ? 0.413 -9.926 -19.606 1.00 95.12 93 ARG A O 1
ATOM 772 N N . VAL A 1 94 ? 2.392 -10.734 -18.898 1.00 94.69 94 VAL A N 1
ATOM 773 C CA . VAL A 1 94 ? 3.044 -9.433 -18.729 1.00 94.69 94 VAL A CA 1
ATOM 774 C C . VAL A 1 94 ? 3.677 -9.017 -20.056 1.00 94.69 94 VAL A C 1
ATOM 776 O O . VAL A 1 94 ? 4.328 -9.815 -20.729 1.00 94.69 94 VAL A O 1
ATOM 779 N N . ARG A 1 95 ? 3.445 -7.771 -20.466 1.00 94.69 95 ARG A N 1
ATOM 780 C CA . ARG A 1 95 ? 4.060 -7.139 -21.640 1.00 94.69 95 ARG A CA 1
ATOM 781 C C . ARG A 1 95 ? 4.459 -5.720 -21.263 1.00 94.69 95 ARG A C 1
ATOM 783 O O . ARG A 1 95 ? 3.769 -5.088 -20.469 1.00 94.69 95 ARG A O 1
ATOM 790 N N . GLY A 1 96 ? 5.529 -5.214 -21.858 1.00 91.44 96 GLY A N 1
ATOM 791 C CA . GLY A 1 96 ? 5.991 -3.855 -21.617 1.00 91.44 96 GLY A CA 1
ATOM 792 C C . GLY A 1 96 ? 7.388 -3.627 -22.173 1.00 91.44 96 GLY A C 1
ATOM 793 O O . GLY A 1 96 ? 7.930 -4.480 -22.873 1.00 91.44 96 GLY A O 1
ATOM 794 N N . ASN A 1 97 ? 7.949 -2.468 -21.845 1.00 93.19 97 ASN A N 1
ATOM 795 C CA . ASN A 1 97 ? 9.308 -2.087 -22.191 1.00 93.19 97 ASN A CA 1
ATOM 796 C C . ASN A 1 97 ? 10.044 -1.696 -20.906 1.00 93.19 97 ASN A C 1
ATOM 798 O O . ASN A 1 97 ? 9.607 -0.794 -20.194 1.00 93.19 97 ASN A O 1
ATOM 802 N N . THR A 1 98 ? 11.143 -2.384 -20.612 1.00 92.31 98 THR A N 1
ATOM 803 C CA . THR A 1 98 ? 12.005 -2.110 -19.453 1.00 92.31 98 THR A CA 1
ATOM 804 C C . THR A 1 98 ? 12.965 -0.948 -19.702 1.00 92.31 98 THR A C 1
ATOM 806 O O . THR A 1 98 ? 13.667 -0.517 -18.790 1.00 92.31 98 THR A O 1
ATOM 809 N N . MET A 1 99 ? 12.990 -0.423 -20.931 1.00 91.12 99 MET A N 1
ATOM 810 C CA . MET A 1 99 ? 13.898 0.623 -21.385 1.00 91.12 99 MET A CA 1
ATOM 811 C C . MET A 1 99 ? 15.344 0.252 -21.018 1.00 91.12 99 MET A C 1
ATOM 813 O O . MET A 1 99 ? 15.779 -0.864 -21.291 1.00 91.12 99 MET A O 1
ATOM 817 N N . ASN A 1 100 ? 16.069 1.160 -20.367 1.00 93.38 100 ASN A N 1
ATOM 818 C CA . ASN A 1 100 ? 17.466 0.983 -19.978 1.00 93.38 100 ASN A CA 1
ATOM 819 C C . ASN A 1 100 ? 17.618 0.556 -18.510 1.00 93.38 100 ASN A C 1
ATOM 821 O O . ASN A 1 100 ? 18.626 0.877 -17.884 1.00 93.38 100 ASN A O 1
ATOM 825 N N . ALA A 1 101 ? 16.612 -0.101 -17.923 1.00 93.94 101 ALA A N 1
ATOM 826 C CA . ALA A 1 101 ? 16.737 -0.607 -16.562 1.00 93.94 101 ALA A CA 1
ATOM 827 C C . ALA A 1 101 ? 17.905 -1.604 -16.480 1.00 93.94 101 ALA A C 1
ATOM 829 O O . ALA A 1 101 ? 17.886 -2.645 -17.135 1.00 93.94 101 ALA A O 1
ATOM 830 N N . CYS A 1 102 ? 18.913 -1.298 -15.657 1.00 95.56 102 CYS A N 1
ATOM 831 C CA . CYS A 1 102 ? 20.067 -2.179 -15.443 1.00 95.56 102 CYS A CA 1
ATOM 832 C C . CYS A 1 102 ? 19.679 -3.510 -14.776 1.00 95.56 102 CYS A C 1
ATOM 834 O O . CYS A 1 102 ? 20.413 -4.489 -14.874 1.00 95.56 102 CYS A O 1
ATOM 836 N N . TYR A 1 103 ? 18.535 -3.538 -14.088 1.00 95.31 103 TYR A N 1
ATOM 837 C CA . TYR A 1 103 ? 17.979 -4.712 -13.430 1.00 95.31 103 TYR A CA 1
ATOM 838 C C . TYR A 1 103 ? 16.448 -4.682 -13.508 1.00 95.31 103 TYR A C 1
ATOM 840 O O . TYR A 1 103 ? 15.826 -3.627 -13.374 1.00 95.31 103 TYR A O 1
ATOM 848 N N . THR A 1 104 ? 15.820 -5.835 -13.736 1.00 95.44 104 THR A N 1
ATOM 849 C CA . THR A 1 104 ? 14.360 -5.999 -13.701 1.00 95.44 104 THR A CA 1
ATOM 850 C C . THR A 1 104 ? 14.025 -7.392 -13.186 1.00 95.44 104 THR A C 1
ATOM 852 O O . THR A 1 104 ? 14.592 -8.377 -13.654 1.00 95.44 104 THR A O 1
ATOM 855 N N . SER A 1 105 ? 13.078 -7.476 -12.254 1.00 94.50 105 SER A N 1
ATOM 856 C CA . SER A 1 105 ? 12.595 -8.736 -11.691 1.00 94.50 105 SER A CA 1
ATOM 857 C C . SER A 1 105 ? 11.074 -8.756 -11.604 1.00 94.50 105 SER A C 1
ATOM 859 O O . SER A 1 105 ? 10.439 -7.714 -11.448 1.00 94.50 105 SER A O 1
ATOM 861 N N . PHE A 1 106 ? 10.513 -9.960 -11.658 1.00 93.94 106 PHE A N 1
ATOM 862 C CA . PHE A 1 106 ? 9.106 -10.245 -11.403 1.00 93.94 106 PHE A CA 1
ATOM 863 C C . PHE A 1 106 ? 9.035 -11.339 -10.342 1.00 93.94 106 PHE A C 1
ATOM 865 O O . PHE A 1 106 ? 9.855 -12.261 -10.372 1.00 93.94 106 PHE A O 1
ATOM 872 N N . THR A 1 107 ? 8.061 -11.223 -9.447 1.00 91.50 107 THR A N 1
ATOM 873 C CA . THR A 1 107 ? 7.808 -12.165 -8.356 1.00 91.50 107 THR A CA 1
ATOM 874 C C . THR A 1 107 ? 6.332 -12.516 -8.342 1.00 91.50 107 THR A C 1
ATOM 876 O O . THR A 1 107 ? 5.525 -11.611 -8.661 1.00 91.50 107 THR A O 1
#

Sequence (107 aa):
MESATAMNELSALLAEIELDAHDPRWNFIDEQDLASYREFAMHSLHHALQFWLEADPARPRWNRWFSPGKKLLGDNPDTVYYGTVIDPTRTYRVRGNTMNACYTSFT

Secondary structure (DSSP, 8-state):
-HHHHHHHHHHHHHHHHHHHTT-GGG---SHHHHHHHHHHHHHHHHHHIIIIIS--TTS---EES-BTTB--SS--TT---EE----TTS--------TT-S-----